Protein AF-A0A8K0HMM4-F1 (afdb_monomer_lite)

Secondary structure (DSSP, 8-state):
-EEES--GGGHHHIIIIIHHHHHHHHHHH-TT-------EEE--S-S---B-TTSSSBPPTT------

pLDDT: mean 90.93, std 5.64, range [61.81, 97.5]

Foldseek 3Di:
DEAEDDDPVCPCVCVVPVVVVVQVVQCVVPVPDDDDDDYHYDYPDDPDADDDVPDNDHDDPPDDDDDD

Structure (mmCIF, N/CA/C/O backbone):
data_AF-A0A8K0HMM4-F1
#
_entry.id   AF-A0A8K0HMM4-F1
#
loop_
_atom_site.group_PDB
_atom_site.id
_atom_site.type_symbol
_atom_site.label_atom_id
_atom_site.label_alt_id
_atom_site.label_comp_id
_atom_site.label_asym_id
_atom_site.label_entity_id
_atom_site.label_seq_id
_atom_site.pdbx_PDB_ins_code
_atom_site.Cartn_x
_atom_site.Cartn_y
_atom_site.Cartn_z
_atom_site.occupancy
_atom_site.B_iso_or_equiv
_atom_site.auth_seq_id
_atom_site.auth_comp_id
_atom_site.auth_asym_id
_atom_site.auth_atom_id
_atom_site.pdbx_PDB_model_num
ATOM 1 N N . MET A 1 1 ? -6.668 2.275 2.172 1.00 90.12 1 MET A N 1
ATOM 2 C CA . MET A 1 1 ? -5.882 3.513 2.009 1.00 90.12 1 MET A CA 1
ATOM 3 C C . MET A 1 1 ? -5.070 3.424 0.727 1.00 90.12 1 MET A C 1
ATOM 5 O O . MET A 1 1 ? -4.338 2.455 0.573 1.00 90.12 1 MET A O 1
ATOM 9 N N . TYR A 1 2 ? -5.206 4.399 -0.177 1.00 92.62 2 TYR A N 1
ATOM 10 C CA . TYR A 1 2 ? -4.284 4.578 -1.305 1.00 92.62 2 TYR A CA 1
ATOM 11 C C . TYR A 1 2 ? -3.235 5.611 -0.906 1.00 92.62 2 TYR A C 1
ATOM 13 O O . TYR A 1 2 ? -3.598 6.743 -0.586 1.00 92.62 2 TYR A O 1
ATOM 21 N N . ARG A 1 3 ? -1.959 5.226 -0.900 1.00 93.88 3 ARG A N 1
ATOM 22 C CA . ARG A 1 3 ? -0.857 6.082 -0.463 1.00 93.88 3 ARG A CA 1
ATOM 23 C C . ARG A 1 3 ? 0.089 6.373 -1.626 1.00 93.88 3 ARG A C 1
ATOM 25 O O . ARG A 1 3 ? 0.766 5.473 -2.107 1.00 93.88 3 ARG A O 1
ATOM 32 N N . ASP A 1 4 ? 0.111 7.623 -2.080 1.00 91.31 4 ASP A N 1
ATOM 33 C CA . ASP A 1 4 ? 0.959 8.092 -3.190 1.00 91.31 4 ASP A CA 1
ATOM 34 C C . ASP A 1 4 ? 2.237 8.765 -2.671 1.00 91.31 4 ASP A C 1
ATOM 36 O O . ASP A 1 4 ? 2.252 9.275 -1.551 1.00 91.31 4 ASP A O 1
ATOM 40 N N . GLY A 1 5 ? 3.291 8.807 -3.485 1.00 87.19 5 GLY A N 1
ATOM 41 C CA . GLY A 1 5 ? 4.497 9.597 -3.205 1.00 87.19 5 GLY A CA 1
ATOM 42 C C . GLY A 1 5 ? 5.409 9.030 -2.113 1.00 87.19 5 GLY A C 1
ATOM 43 O O . GLY A 1 5 ? 6.109 9.789 -1.448 1.00 87.19 5 GLY A O 1
ATOM 44 N N . VAL A 1 6 ? 5.394 7.712 -1.919 1.00 89.00 6 VAL A N 1
ATOM 45 C CA . VAL A 1 6 ? 6.229 7.012 -0.934 1.00 89.00 6 VAL A CA 1
ATOM 46 C C . VAL A 1 6 ? 7.297 6.207 -1.668 1.00 89.00 6 VAL A C 1
ATOM 48 O O . VAL A 1 6 ? 6.995 5.505 -2.634 1.00 89.00 6 VAL A O 1
ATOM 51 N N . SER A 1 7 ? 8.549 6.334 -1.229 1.00 88.69 7 SER A N 1
ATOM 52 C CA . SER A 1 7 ? 9.647 5.491 -1.718 1.00 88.69 7 SER A CA 1
ATOM 53 C C . SER A 1 7 ? 9.640 4.124 -1.031 1.00 88.69 7 SER A C 1
ATOM 55 O O . SER A 1 7 ? 9.116 3.979 0.071 1.00 88.69 7 SER A O 1
ATOM 57 N N . GLU A 1 8 ? 10.257 3.119 -1.649 1.00 87.44 8 GLU A N 1
ATOM 58 C CA . GLU A 1 8 ? 10.294 1.751 -1.1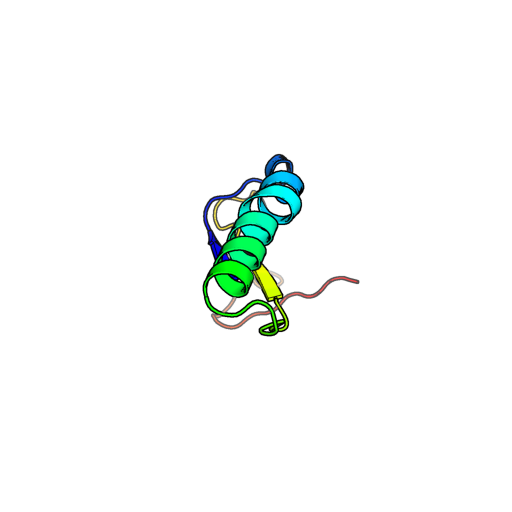12 1.00 87.44 8 GLU A CA 1
ATOM 59 C C . GLU A 1 8 ? 10.842 1.679 0.326 1.00 87.44 8 GLU A C 1
ATOM 61 O O . GLU A 1 8 ? 10.288 0.980 1.174 1.00 87.44 8 GLU A O 1
ATOM 66 N N . SER A 1 9 ? 11.857 2.487 0.657 1.00 89.69 9 SER A N 1
ATOM 67 C CA . SER A 1 9 ? 12.444 2.539 2.006 1.00 89.69 9 SER A CA 1
ATOM 68 C C . SER A 1 9 ? 11.470 3.023 3.089 1.00 89.69 9 SER A C 1
ATOM 70 O O . SER A 1 9 ? 11.690 2.775 4.274 1.00 89.69 9 SER A O 1
ATOM 72 N N . GLN A 1 10 ? 10.382 3.687 2.700 1.00 90.88 10 GLN A N 1
ATOM 73 C CA . GLN A 1 10 ? 9.368 4.236 3.599 1.00 90.88 10 GLN A CA 1
ATOM 74 C C . GLN A 1 10 ? 8.134 3.334 3.733 1.00 90.88 10 GLN A C 1
ATOM 76 O O . GLN A 1 10 ? 7.219 3.672 4.486 1.00 90.88 10 GLN A O 1
ATOM 81 N N . PHE A 1 11 ? 8.080 2.180 3.058 1.00 90.62 11 PHE A N 1
ATOM 82 C CA . PHE A 1 11 ? 6.920 1.282 3.135 1.00 90.62 11 PHE A CA 1
ATOM 83 C C . PHE A 1 11 ? 6.629 0.838 4.571 1.00 90.62 11 PHE A C 1
ATOM 85 O O . PHE A 1 11 ? 5.482 0.890 5.009 1.00 90.62 11 PHE A O 1
ATOM 92 N N . ASN A 1 12 ? 7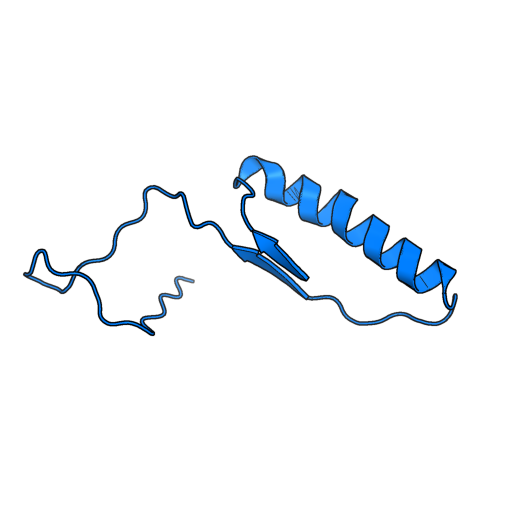.669 0.508 5.342 1.00 90.50 12 ASN A N 1
ATOM 93 C CA . ASN A 1 12 ? 7.518 0.158 6.757 1.00 90.50 12 ASN A CA 1
ATOM 94 C C . ASN A 1 12 ? 6.986 1.324 7.598 1.00 90.50 12 ASN A C 1
ATOM 96 O O . ASN A 1 12 ? 6.248 1.103 8.549 1.00 90.50 12 ASN A O 1
ATOM 100 N N . GLN A 1 13 ? 7.318 2.568 7.247 1.00 91.38 13 GLN A N 1
ATOM 101 C CA . GLN A 1 13 ? 6.777 3.743 7.927 1.00 91.38 13 GLN A CA 1
ATOM 102 C C . GLN A 1 13 ? 5.275 3.903 7.650 1.00 91.38 13 GLN A C 1
ATOM 104 O O . GLN A 1 13 ? 4.512 4.172 8.573 1.00 91.38 13 GLN A O 1
ATOM 109 N N . VAL A 1 14 ? 4.830 3.690 6.410 1.00 90.94 14 VAL A N 1
ATOM 110 C CA . VAL A 1 14 ? 3.394 3.709 6.085 1.00 90.94 14 VAL A CA 1
ATOM 111 C C . VAL A 1 14 ? 2.656 2.592 6.827 1.00 90.94 14 VAL A C 1
ATOM 113 O O . VAL A 1 14 ? 1.610 2.833 7.424 1.00 90.94 14 VAL A O 1
ATOM 116 N N . LEU A 1 15 ? 3.206 1.375 6.819 1.00 88.94 15 LEU A N 1
ATOM 117 C CA . LEU A 1 15 ? 2.562 0.217 7.437 1.00 88.94 15 LEU A CA 1
ATOM 118 C C . LEU A 1 15 ? 2.536 0.277 8.965 1.00 88.94 15 LEU A C 1
ATOM 120 O O . LEU A 1 15 ? 1.532 -0.110 9.540 1.00 88.94 15 LEU A O 1
ATOM 124 N N . ASN A 1 16 ? 3.597 0.755 9.614 1.00 89.62 16 ASN A N 1
ATOM 125 C CA . ASN A 1 16 ? 3.704 0.697 11.076 1.00 89.62 16 ASN A CA 1
ATOM 126 C C . ASN A 1 16 ? 3.338 2.012 11.768 1.00 89.62 16 ASN A C 1
ATOM 128 O O . ASN A 1 16 ? 3.186 2.028 12.977 1.00 89.62 16 ASN A O 1
ATOM 132 N N . MET A 1 17 ? 3.269 3.137 11.051 1.00 93.94 17 MET A N 1
ATOM 133 C CA . MET A 1 17 ? 2.928 4.423 11.675 1.00 93.94 17 MET A CA 1
ATOM 134 C C . MET A 1 17 ? 1.620 4.984 11.135 1.00 93.94 17 MET A C 1
ATOM 136 O O . MET A 1 17 ? 0.745 5.330 11.921 1.00 93.94 17 MET A O 1
ATOM 140 N N . GLU A 1 18 ? 1.446 5.055 9.812 1.00 95.38 18 GLU A N 1
ATOM 141 C CA . GLU A 1 18 ? 0.204 5.612 9.257 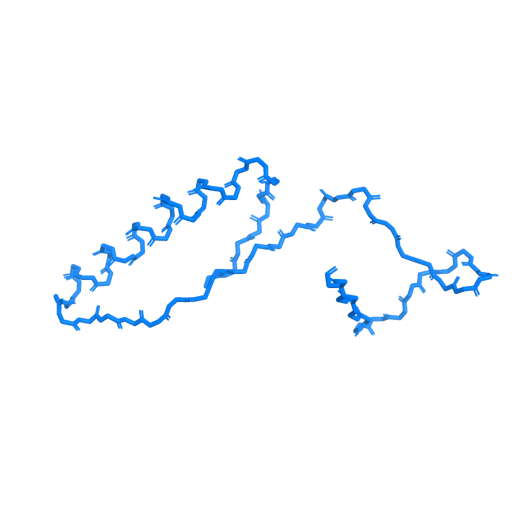1.00 95.38 18 GLU A CA 1
ATOM 142 C C . GLU A 1 18 ? -0.989 4.672 9.499 1.00 95.38 18 GLU A C 1
ATOM 144 O O . GLU A 1 18 ? -2.052 5.128 9.914 1.00 95.38 18 GLU A O 1
ATOM 149 N N . LEU A 1 19 ? -0.828 3.360 9.285 1.00 94.88 19 LEU A N 1
ATOM 150 C CA . LEU A 1 19 ? -1.910 2.399 9.534 1.00 94.88 19 LEU A CA 1
ATOM 151 C C . LEU A 1 19 ? -2.288 2.323 11.020 1.00 94.88 19 LEU A C 1
ATOM 153 O O . LEU A 1 19 ? -3.479 2.300 11.326 1.00 94.88 19 LEU A O 1
ATOM 157 N N . ASP A 1 20 ? -1.307 2.333 11.923 1.00 94.56 20 ASP A N 1
ATOM 158 C CA . ASP A 1 20 ? -1.551 2.298 13.369 1.00 94.56 20 ASP A CA 1
ATOM 159 C C . ASP A 1 20 ? -2.356 3.520 13.824 1.00 94.56 20 ASP A C 1
ATOM 161 O O . ASP A 1 20 ? -3.363 3.368 14.514 1.00 94.56 20 ASP A O 1
ATOM 165 N N . GLN A 1 21 ? -2.016 4.715 13.333 1.00 95.81 21 GLN A N 1
ATOM 166 C CA . GLN A 1 21 ? -2.785 5.935 13.611 1.00 95.81 21 GLN A CA 1
ATOM 167 C C . GLN A 1 21 ? -4.223 5.859 13.077 1.00 95.81 21 GLN A C 1
ATOM 169 O O . GLN A 1 21 ? -5.156 6.339 13.721 1.00 95.81 21 GLN A O 1
ATOM 174 N N . VAL A 1 22 ? -4.433 5.236 11.912 1.00 95.75 22 VAL A N 1
ATOM 175 C CA . VAL A 1 22 ? -5.786 5.015 11.375 1.00 95.75 22 VAL A CA 1
ATOM 176 C C . VAL A 1 22 ? -6.568 4.026 12.250 1.00 95.75 22 VAL A C 1
ATOM 178 O O . VAL A 1 22 ? -7.750 4.251 12.512 1.00 95.75 22 VAL A O 1
ATOM 181 N N . ILE A 1 23 ? -5.928 2.958 12.734 1.00 95.19 23 ILE A N 1
ATOM 182 C CA . ILE A 1 23 ? -6.545 1.993 13.657 1.00 95.19 23 ILE A CA 1
ATOM 183 C C . ILE A 1 23 ? -6.915 2.673 14.981 1.00 95.19 23 ILE A C 1
ATOM 185 O O . ILE A 1 23 ? -8.019 2.463 15.485 1.00 95.19 23 ILE A O 1
ATOM 189 N N . GLU A 1 24 ? -6.024 3.495 15.537 1.00 95.81 24 GLU A N 1
ATOM 190 C CA . GLU A 1 24 ? -6.286 4.273 16.751 1.00 95.81 24 GLU A CA 1
ATOM 191 C C . GLU A 1 24 ? -7.465 5.231 16.562 1.00 95.81 24 GLU A C 1
ATOM 193 O O . GLU A 1 24 ? -8.346 5.287 17.419 1.00 95.81 24 GLU A O 1
ATOM 198 N N . ALA A 1 25 ? -7.549 5.912 15.417 1.00 96.69 25 ALA A N 1
ATOM 199 C CA . ALA A 1 25 ? -8.679 6.779 15.098 1.00 96.69 25 ALA A CA 1
ATOM 200 C C . ALA A 1 25 ? -10.008 6.005 15.008 1.00 96.69 25 ALA A C 1
ATOM 202 O O . ALA A 1 25 ? -11.033 6.494 15.485 1.00 96.69 25 ALA A O 1
ATOM 203 N N . CYS A 1 26 ? -10.006 4.789 14.448 1.00 97.38 26 CYS A N 1
ATOM 204 C CA . CYS A 1 26 ? -11.188 3.922 14.447 1.00 97.38 26 CYS A CA 1
ATOM 205 C C . CYS A 1 26 ? -11.624 3.553 15.872 1.00 97.38 26 CYS A C 1
ATOM 207 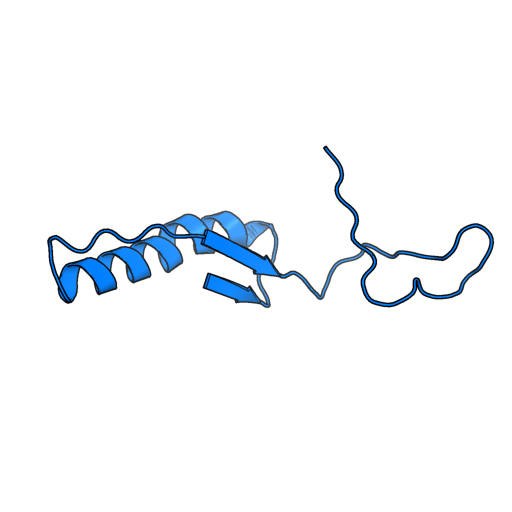O O . CYS A 1 26 ? -12.793 3.723 16.209 1.00 97.38 26 CYS A O 1
ATOM 209 N N . LYS A 1 27 ? -10.682 3.124 16.720 1.00 97.06 27 LYS A N 1
ATOM 210 C CA . LYS A 1 27 ? -10.964 2.755 18.118 1.00 97.06 27 LYS A CA 1
ATOM 211 C C . LYS A 1 27 ? -11.419 3.936 18.969 1.00 97.06 27 LYS A C 1
ATOM 213 O O . LYS A 1 27 ? -12.225 3.761 19.874 1.00 97.06 27 LYS A O 1
ATOM 218 N N . PHE A 1 28 ? -10.906 5.132 18.687 1.00 97.50 28 PHE A N 1
ATOM 219 C CA . PHE A 1 28 ? -11.337 6.355 19.358 1.00 97.50 28 PHE A CA 1
ATOM 220 C C . PHE A 1 28 ? -12.811 6.680 19.071 1.00 97.50 28 PHE A C 1
ATOM 222 O O . PHE A 1 28 ? -13.503 7.204 19.940 1.00 97.50 28 PHE A O 1
ATOM 229 N N . LEU A 1 29 ? -13.293 6.370 17.863 1.00 97.19 29 LEU A N 1
ATOM 230 C CA . LEU A 1 29 ? -14.693 6.573 17.484 1.00 97.19 29 LEU A CA 1
ATOM 231 C C . LEU A 1 29 ? -15.618 5.506 18.082 1.00 97.19 29 LEU A C 1
ATOM 233 O O . LEU A 1 29 ? -16.710 5.837 18.539 1.00 97.19 29 LEU A O 1
ATOM 237 N N . ASP A 1 30 ? -15.187 4.246 18.073 1.00 97.31 30 ASP A N 1
ATOM 238 C CA . ASP A 1 30 ? -15.869 3.124 18.719 1.00 97.31 30 ASP A CA 1
ATOM 239 C C . ASP A 1 30 ? -14.841 2.031 19.035 1.00 97.31 30 ASP A C 1
ATOM 241 O O . ASP A 1 30 ? -14.200 1.479 18.139 1.00 97.31 30 ASP A O 1
ATOM 245 N N . GLU A 1 31 ? -14.701 1.692 20.316 1.00 96.12 31 GLU A N 1
ATOM 246 C CA . GLU A 1 31 ? -13.730 0.707 20.801 1.00 96.12 31 GLU A CA 1
ATOM 247 C C . GLU A 1 31 ? -13.957 -0.693 20.201 1.00 96.12 31 GLU A C 1
ATOM 249 O O . GLU A 1 31 ? -13.008 -1.462 20.028 1.00 96.12 31 GLU A O 1
ATOM 254 N N . ASN A 1 32 ? -15.196 -1.011 19.815 1.00 96.94 32 ASN A N 1
ATOM 255 C CA . ASN A 1 32 ? -15.546 -2.286 19.190 1.00 96.94 32 ASN A CA 1
ATOM 256 C C . ASN A 1 32 ? -15.425 -2.255 17.661 1.00 96.94 32 ASN A C 1
ATOM 258 O O . ASN A 1 32 ? -15.548 -3.296 17.003 1.00 96.94 32 ASN A O 1
ATOM 262 N N . TRP A 1 33 ? -15.185 -1.085 17.066 1.00 96.75 33 TRP A N 1
ATOM 263 C CA . TRP A 1 33 ? -15.069 -0.961 15.624 1.00 96.75 33 TRP A CA 1
ATOM 264 C C . TRP A 1 33 ? -13.686 -1.403 15.142 1.00 96.75 33 TRP A C 1
ATOM 266 O O . TRP A 1 33 ? -12.685 -0.694 15.238 1.00 96.75 33 TRP A O 1
ATOM 276 N N . SER A 1 34 ? -13.646 -2.606 14.568 1.00 94.38 34 SER A N 1
ATOM 277 C CA . SER A 1 34 ? -12.440 -3.216 14.001 1.00 94.38 34 SER A CA 1
ATOM 278 C C . SER A 1 34 ? -12.625 -3.515 12.505 1.00 94.38 34 SER A C 1
ATOM 280 O O . SER A 1 34 ? -12.906 -4.653 12.115 1.00 94.38 34 SER A O 1
ATOM 282 N N . PRO A 1 35 ? -12.545 -2.496 11.628 1.00 95.88 35 PRO A N 1
ATOM 283 C CA . PRO A 1 35 ? -12.674 -2.707 10.193 1.00 95.88 35 PRO A CA 1
ATOM 284 C C . PRO A 1 35 ? -11.436 -3.411 9.621 1.00 95.88 35 PRO A C 1
ATOM 286 O O . PRO A 1 35 ? -10.332 -3.339 10.157 1.00 95.88 35 PRO A O 1
ATOM 289 N N . LYS A 1 36 ? -11.609 -4.078 8.475 1.00 95.56 36 LYS A N 1
ATOM 290 C CA . LYS A 1 36 ? -10.481 -4.620 7.707 1.00 95.56 36 LYS A CA 1
ATOM 291 C C . LYS A 1 36 ? -9.815 -3.505 6.911 1.00 95.56 36 LYS A C 1
ATOM 293 O O . LYS A 1 36 ? -10.494 -2.743 6.223 1.00 95.56 36 LYS A O 1
ATOM 298 N N . PHE A 1 37 ? -8.489 -3.474 6.932 1.00 93.25 37 PHE A N 1
ATOM 299 C CA . PHE A 1 37 ? -7.702 -2.500 6.186 1.00 93.25 37 PHE A CA 1
ATOM 300 C C . PHE A 1 37 ? -7.008 -3.142 4.990 1.00 93.25 37 PHE A C 1
ATOM 302 O O . PHE A 1 37 ? -6.508 -4.260 5.056 1.00 93.25 37 PHE A O 1
ATOM 309 N N . VAL A 1 38 ? -6.950 -2.386 3.896 1.00 94.19 38 VAL A N 1
ATOM 310 C CA . VAL A 1 38 ? -6.085 -2.664 2.749 1.00 94.19 38 VAL A CA 1
ATOM 311 C C . VAL A 1 38 ? -5.276 -1.402 2.492 1.00 94.19 38 VAL A C 1
ATOM 313 O O . VAL A 1 38 ? -5.850 -0.324 2.299 1.00 94.19 38 VAL A O 1
ATOM 316 N N . VAL A 1 39 ? -3.951 -1.522 2.514 1.00 93.25 39 VAL A N 1
ATOM 317 C CA . VAL A 1 39 ? -3.023 -0.436 2.183 1.00 93.25 39 VAL A CA 1
ATOM 318 C C . VAL A 1 39 ? -2.458 -0.708 0.797 1.00 93.25 39 VAL A C 1
ATOM 320 O O . VAL A 1 39 ? -1.885 -1.765 0.553 1.00 93.25 39 VAL A O 1
ATOM 323 N N . ILE A 1 40 ? -2.649 0.238 -0.118 1.00 92.62 40 ILE A N 1
ATOM 324 C CA . ILE A 1 40 ? -2.140 0.181 -1.488 1.00 92.62 40 ILE A CA 1
ATOM 325 C C . ILE A 1 40 ? -1.170 1.344 -1.644 1.00 92.62 40 ILE A C 1
ATOM 327 O O . ILE A 1 40 ? -1.589 2.503 -1.601 1.00 92.62 40 ILE A O 1
ATOM 331 N N . VAL A 1 41 ? 0.116 1.044 -1.816 1.00 91.31 41 VAL A N 1
ATOM 332 C CA . VAL A 1 41 ? 1.142 2.059 -2.072 1.00 91.31 41 VAL A CA 1
ATOM 333 C C . VAL A 1 41 ? 1.330 2.207 -3.577 1.00 91.31 41 VAL A C 1
ATOM 335 O O . VAL A 1 41 ? 1.593 1.231 -4.277 1.00 91.31 41 VAL A O 1
ATOM 338 N N . ALA A 1 42 ? 1.164 3.427 -4.081 1.00 89.38 42 ALA A N 1
ATOM 339 C CA . ALA A 1 42 ? 1.351 3.760 -5.484 1.00 89.38 42 ALA A CA 1
ATOM 340 C C . ALA A 1 42 ? 2.663 4.531 -5.659 1.00 89.38 42 ALA A C 1
ATOM 342 O O . ALA A 1 42 ? 2.840 5.608 -5.090 1.00 89.38 42 ALA A O 1
ATOM 343 N N . GLN A 1 43 ? 3.569 4.002 -6.483 1.00 87.12 43 GLN A N 1
ATOM 344 C CA . GLN A 1 43 ? 4.827 4.660 -6.823 1.00 87.12 43 GLN A CA 1
ATOM 345 C C . GLN A 1 43 ? 4.819 5.047 -8.303 1.00 87.12 43 GLN A C 1
ATOM 347 O O . GLN A 1 43 ? 4.944 4.197 -9.175 1.00 87.12 43 GLN A O 1
ATOM 352 N N . LYS A 1 44 ? 4.670 6.344 -8.591 1.00 82.81 44 LYS A N 1
ATOM 353 C CA . LYS A 1 44 ? 4.667 6.875 -9.970 1.00 82.81 44 LYS A CA 1
ATOM 354 C C . LYS A 1 44 ? 6.066 7.240 -10.474 1.00 82.81 44 LYS A C 1
ATOM 356 O O . LYS A 1 44 ? 6.315 7.238 -11.674 1.00 82.81 44 LYS A O 1
ATOM 361 N N . ASN A 1 45 ? 6.980 7.532 -9.550 1.00 78.88 45 ASN A N 1
ATOM 362 C CA . ASN A 1 45 ? 8.356 7.927 -9.837 1.00 78.88 45 ASN A CA 1
ATOM 363 C C . ASN A 1 45 ? 9.287 6.738 -9.581 1.00 78.88 45 ASN A C 1
ATOM 365 O O . ASN A 1 45 ? 9.883 6.610 -8.511 1.00 78.88 45 ASN A O 1
ATOM 369 N N . HIS A 1 46 ? 9.361 5.837 -10.555 1.00 82.50 46 HIS A N 1
ATOM 370 C CA . HIS A 1 46 ? 10.244 4.674 -10.530 1.00 82.50 46 HIS A CA 1
ATOM 371 C C . HIS A 1 46 ? 10.988 4.529 -11.860 1.00 82.50 46 HIS A C 1
ATOM 373 O O . HIS A 1 46 ? 10.558 5.045 -12.893 1.00 82.50 46 HIS A O 1
ATOM 379 N N . HIS A 1 47 ? 12.079 3.767 -11.864 1.00 84.19 47 HIS A N 1
ATOM 380 C CA . HIS A 1 47 ? 12.882 3.546 -13.070 1.00 84.19 47 HIS A CA 1
ATOM 381 C C . HIS A 1 47 ? 12.357 2.420 -13.982 1.00 84.19 47 HIS A C 1
ATOM 383 O O . HIS A 1 47 ? 12.926 2.184 -15.047 1.00 84.19 47 HIS A O 1
ATOM 389 N N . THR A 1 48 ? 11.253 1.761 -13.618 1.00 85.31 48 THR A N 1
ATOM 390 C CA . THR A 1 48 ? 10.611 0.718 -14.432 1.00 85.31 48 THR A CA 1
ATOM 391 C C . THR A 1 48 ? 9.920 1.315 -15.662 1.00 85.31 48 THR A C 1
ATOM 393 O O . THR A 1 48 ? 9.133 2.254 -15.544 1.00 85.31 48 THR A O 1
ATOM 396 N N . LYS A 1 49 ? 10.193 0.763 -16.852 1.00 86.88 49 LYS A N 1
ATOM 397 C CA . LYS A 1 49 ? 9.594 1.177 -18.133 1.00 86.88 49 LYS A CA 1
ATOM 398 C C . LYS A 1 49 ? 8.991 -0.026 -18.859 1.00 86.88 49 LYS A C 1
ATOM 400 O O . LYS A 1 49 ? 9.570 -1.108 -18.833 1.00 86.88 49 LYS A O 1
ATOM 405 N N . PHE A 1 50 ? 7.866 0.179 -19.546 1.00 88.56 50 PHE A N 1
ATOM 406 C CA . PHE A 1 50 ? 7.185 -0.849 -20.338 1.00 88.56 50 PHE A CA 1
ATOM 407 C C . PHE A 1 50 ? 6.996 -0.388 -21.782 1.00 88.56 50 PHE A C 1
ATOM 409 O O . PHE A 1 50 ? 6.512 0.716 -22.018 1.00 88.56 50 PHE A O 1
ATOM 416 N N . PHE A 1 51 ? 7.299 -1.272 -22.732 1.00 92.12 51 PHE A N 1
ATOM 417 C CA . PHE A 1 51 ? 7.179 -1.015 -24.168 1.00 92.12 51 PHE A CA 1
ATOM 418 C C . PHE A 1 51 ? 6.388 -2.131 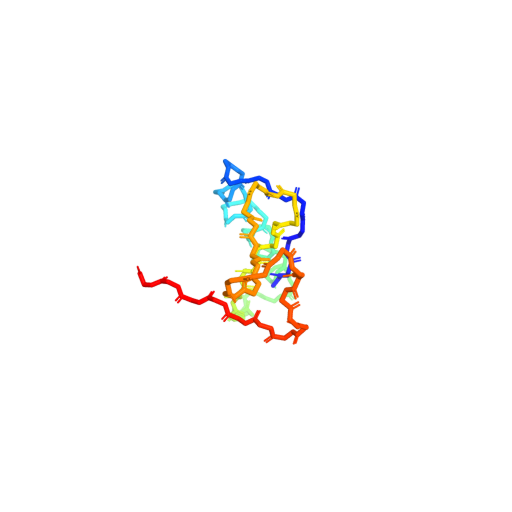-24.864 1.00 92.12 51 PHE A C 1
ATOM 420 O O . PHE A 1 51 ? 6.221 -3.233 -24.321 1.00 92.12 51 PHE A O 1
ATOM 427 N N . LYS A 1 52 ? 5.860 -1.858 -26.061 1.00 91.00 52 LYS A N 1
ATOM 428 C CA . LYS A 1 52 ? 5.318 -2.914 -26.933 1.00 91.00 52 LYS A CA 1
ATOM 429 C C . LYS A 1 52 ? 6.463 -3.806 -27.436 1.00 91.00 52 LYS A C 1
ATOM 431 O O . LYS A 1 52 ? 7.565 -3.334 -27.683 1.00 91.00 52 LYS A O 1
ATOM 436 N N . SER A 1 53 ? 6.212 -5.107 -27.595 1.00 90.50 53 SER A N 1
ATOM 437 C CA . SER A 1 53 ? 7.248 -6.023 -28.093 1.00 90.50 53 SER A CA 1
ATOM 438 C C . SER A 1 53 ? 7.683 -5.612 -29.502 1.00 90.50 53 SER A C 1
ATOM 440 O O . SER A 1 53 ? 6.833 -5.438 -30.374 1.00 90.50 53 SER A O 1
ATOM 442 N N . GLY A 1 54 ? 8.987 -5.415 -29.709 1.00 91.50 54 GLY A N 1
ATOM 443 C CA . GLY A 1 54 ? 9.543 -4.988 -30.996 1.00 91.50 54 GLY A CA 1
ATOM 444 C C . GLY A 1 54 ? 9.248 -3.535 -31.399 1.00 91.50 54 GLY A C 1
ATOM 445 O O . GLY A 1 54 ? 9.483 -3.189 -32.552 1.00 91.50 54 GLY A O 1
ATOM 446 N N . SER A 1 55 ? 8.739 -2.681 -30.500 1.00 92.69 55 SER A N 1
ATOM 447 C CA . SER A 1 55 ? 8.442 -1.268 -30.787 1.00 92.69 55 SER A CA 1
ATOM 448 C C . SER A 1 55 ? 8.832 -0.353 -29.611 1.00 92.69 55 SER A C 1
ATOM 450 O O . SER A 1 55 ? 8.685 -0.756 -28.457 1.00 92.69 55 SER A O 1
ATOM 452 N N . PRO A 1 56 ? 9.304 0.886 -29.863 1.00 91.81 56 PRO A N 1
ATOM 453 C CA . PRO A 1 56 ? 9.551 1.878 -28.813 1.00 91.81 56 PRO A CA 1
ATOM 454 C C . PRO A 1 56 ? 8.261 2.498 -28.245 1.00 91.81 56 PRO A C 1
ATOM 456 O O . PRO A 1 56 ? 8.329 3.321 -27.332 1.00 91.81 56 PRO A O 1
ATOM 459 N N . ASP A 1 57 ? 7.090 2.136 -28.774 1.00 93.81 57 ASP A N 1
ATOM 460 C CA . ASP A 1 57 ? 5.815 2.699 -28.345 1.00 93.81 57 ASP A CA 1
ATOM 461 C C . ASP A 1 57 ? 5.430 2.278 -26.923 1.00 93.81 57 ASP A C 1
ATOM 463 O O . ASP A 1 57 ? 5.635 1.136 -26.488 1.00 93.81 57 ASP A O 1
ATOM 467 N N . ASN A 1 58 ? 4.732 3.189 -26.245 1.00 92.31 58 ASN A N 1
ATOM 468 C CA . ASN A 1 58 ? 4.087 2.919 -24.969 1.00 92.31 58 ASN A CA 1
ATOM 469 C C . ASN A 1 58 ? 3.032 1.813 -25.086 1.00 92.31 58 ASN A C 1
ATOM 471 O O . ASN A 1 58 ? 2.345 1.638 -26.098 1.00 92.31 58 ASN A O 1
ATOM 475 N N . VAL A 1 59 ? 2.868 1.086 -23.988 1.00 93.00 59 VAL A N 1
ATOM 476 C CA . VAL A 1 59 ? 1.806 0.094 -23.820 1.00 93.00 59 VAL A CA 1
ATOM 477 C C . VAL A 1 59 ? 0.425 0.772 -23.770 1.00 93.00 59 VAL A C 1
ATOM 479 O O . VAL A 1 59 ? 0.331 1.908 -23.305 1.00 93.00 59 VAL A O 1
ATOM 482 N N . PRO A 1 60 ? -0.657 0.120 -24.242 1.00 92.81 60 PRO A N 1
ATOM 483 C CA . PRO A 1 60 ? -2.002 0.681 -24.125 1.00 92.81 60 PRO A CA 1
ATOM 484 C C . PRO A 1 60 ? -2.421 0.838 -22.648 1.00 92.81 60 PRO A C 1
ATOM 486 O O . PRO A 1 60 ? -1.930 0.090 -21.792 1.00 92.81 60 PRO A O 1
ATOM 489 N N . PRO A 1 61 ? -3.340 1.773 -22.339 1.00 91.75 61 PRO A N 1
ATOM 490 C CA . PRO A 1 61 ? -3.880 1.928 -20.991 1.00 91.75 61 PRO A CA 1
ATOM 491 C C . PRO A 1 61 ? -4.572 0.641 -20.519 1.00 91.75 61 PRO A C 1
ATOM 493 O O . PRO A 1 61 ? -5.093 -0.130 -21.323 1.00 91.75 61 PRO A O 1
ATOM 496 N N . GLY A 1 62 ? -4.573 0.405 -19.206 1.00 90.25 62 GLY A N 1
ATOM 497 C CA . GLY A 1 62 ? -5.167 -0.797 -18.607 1.00 90.25 62 GLY A CA 1
ATOM 498 C C . GLY A 1 62 ? -4.270 -2.040 -18.621 1.00 90.25 62 GLY A C 1
ATOM 499 O O . GLY A 1 62 ? -4.707 -3.103 -18.186 1.00 90.25 62 GLY A O 1
ATOM 500 N N . ARG A 1 63 ? -3.012 -1.940 -19.078 1.00 89.00 63 ARG A N 1
ATOM 501 C CA . ARG A 1 63 ? -2.044 -3.036 -18.935 1.00 89.00 63 ARG A CA 1
ATOM 502 C C . ARG A 1 63 ? -1.700 -3.252 -17.457 1.00 89.00 63 ARG A C 1
ATOM 504 O O . ARG A 1 63 ? -1.190 -2.347 -16.803 1.00 89.00 63 ARG A O 1
ATOM 511 N N . LEU A 1 64 ? -1.922 -4.472 -16.975 1.00 88.06 64 LEU A N 1
ATOM 512 C CA . LEU A 1 64 ? -1.506 -4.941 -15.656 1.00 88.06 64 LEU A CA 1
ATOM 513 C C . LEU A 1 64 ? -0.349 -5.927 -15.818 1.00 88.06 64 LEU A C 1
ATOM 515 O O . LEU A 1 64 ? -0.403 -6.810 -16.673 1.00 88.06 64 LEU A O 1
ATOM 519 N N . LEU A 1 65 ? 0.687 -5.768 -15.001 1.00 86.00 65 LEU A N 1
ATOM 520 C CA . LEU A 1 65 ? 1.763 -6.739 -14.868 1.00 86.00 65 LEU A CA 1
ATOM 521 C C . LEU A 1 65 ? 1.769 -7.236 -13.427 1.00 86.00 65 LEU A C 1
ATOM 523 O O . LEU A 1 65 ? 1.908 -6.443 -12.501 1.00 86.00 65 LEU A O 1
ATOM 527 N N . TYR A 1 66 ? 1.628 -8.545 -13.265 1.00 84.88 66 TYR A N 1
ATOM 528 C CA . TYR A 1 66 ? 1.801 -9.231 -11.996 1.00 84.88 66 TYR A CA 1
ATOM 529 C C . TYR A 1 66 ? 2.941 -10.232 -12.169 1.00 84.88 66 TYR A C 1
ATOM 531 O O . TYR A 1 66 ? 2.914 -11.043 -13.095 1.00 84.88 66 TYR A O 1
ATOM 539 N N . VAL A 1 67 ? 3.961 -10.121 -11.325 1.00 76.75 67 VAL A N 1
ATOM 540 C CA . VAL A 1 67 ? 5.100 -11.042 -11.283 1.00 76.75 67 VAL A CA 1
ATOM 541 C C . VAL A 1 67 ? 5.041 -11.723 -9.920 1.00 76.75 67 VAL A C 1
ATOM 543 O O . VAL A 1 67 ? 4.876 -11.031 -8.916 1.00 76.75 67 VAL A O 1
ATOM 546 N N . HIS A 1 68 ? 5.080 -13.056 -9.920 1.00 61.81 68 HIS A N 1
ATOM 547 C CA . HIS A 1 68 ? 5.084 -13.877 -8.708 1.00 61.81 68 HIS A CA 1
ATOM 548 C C . HIS A 1 68 ? 6.422 -13.804 -7.975 1.00 61.81 68 HIS A C 1
ATOM 550 O O . HIS A 1 68 ? 7.461 -13.728 -8.672 1.00 61.81 68 HIS A O 1
#

InterPro domains:
  IPR003165 Piwi domain [PF02171] (1-64)
  IPR003165 Piwi domain [PS50822] (1-68)
  IPR012337 Ribonuclease H-like superfamily [SSF53098] (1-64)
  IPR036397 Ribonuclease 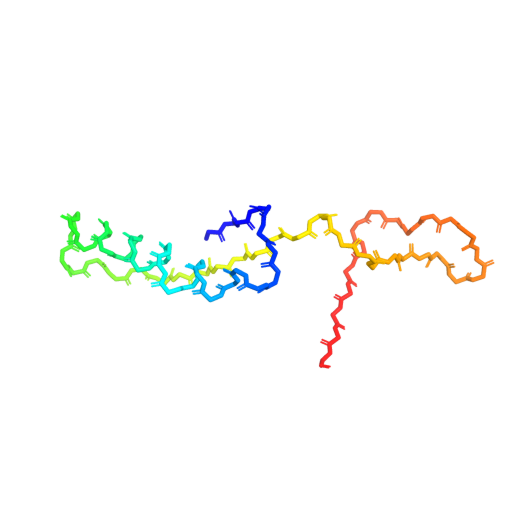H superfamily [G3DSA:3.30.420.10] (1-66)

Radius of gyration: 17.56 Å; chains: 1; bounding box: 29×24×52 Å

Organism: NCBI:txid2594499

Sequence (68 aa):
MYRDGVSESQFNQVLNMELDQVIEACKFLDENWSPKFVVIVAQKNHHTKFFKSGSPDNVPPGRLLYVH